Protein AF-A0A2H0YIB4-F1 (afdb_monomer)

Foldseek 3Di:
DDPPDPPDPPDPDDDDDVPFDWDWDDDDPFKTKTWDDDPDPPDIDIDMDGDDPDDPLVVCVCVLPPVCCCVPPDPQKDWDWPDDDPFKTWIWIWGRDDPPDDIDTDIDIDGHDPPVSDDD

Radius of gyration: 16.16 Å; Cα contacts (8 Å, |Δi|>4): 134; chains: 1; bounding box: 48×31×37 Å

Solvent-accessible surface area (ba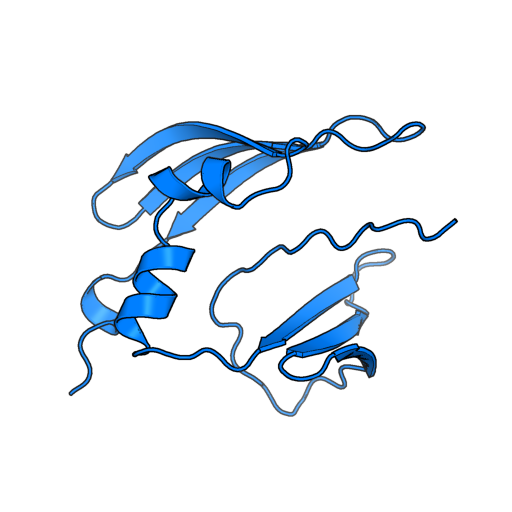ckbone atoms only — not comparable to full-atom values): 7846 Å² total; per-residue (Å²): 138,85,85,85,77,79,82,79,81,82,67,84,84,74,80,88,57,94,84,64,81,63,44,80,77,49,77,55,99,54,35,39,32,32,38,31,81,54,96,48,89,96,46,68,47,76,48,76,50,70,73,72,93,74,54,72,66,59,54,51,48,60,75,69,33,67,88,48,44,71,73,75,43,59,91,45,46,47,78,42,82,75,46,77,60,99,46,36,37,33,31,43,36,40,32,64,41,73,83,93,49,71,63,48,74,48,77,47,78,50,75,50,69,79,68,81,72,61,79,129

Mean predicted aligned error: 10.71 Å

Structure (mmCIF, N/CA/C/O backbone):
data_AF-A0A2H0YIB4-F1
#
_entry.id   AF-A0A2H0YIB4-F1
#
loop_
_atom_site.group_PDB
_atom_site.id
_atom_site.type_symbol
_atom_site.label_atom_id
_atom_site.label_alt_id
_atom_site.label_comp_id
_atom_site.label_asym_id
_atom_site.label_entity_id
_atom_site.label_seq_id
_atom_site.pdbx_PDB_ins_code
_atom_site.Cartn_x
_atom_site.Cartn_y
_atom_site.Cartn_z
_atom_site.occupancy
_atom_site.B_iso_or_equiv
_atom_site.auth_seq_id
_atom_site.auth_comp_id
_atom_site.auth_asym_id
_atom_site.auth_atom_id
_atom_site.pdbx_PDB_model_num
ATOM 1 N N . MET A 1 1 ? 11.746 -17.726 -14.541 1.00 25.94 1 MET A N 1
ATOM 2 C CA . MET A 1 1 ? 12.162 -16.893 -13.395 1.00 25.94 1 MET A CA 1
ATOM 3 C C . MET A 1 1 ? 11.274 -15.654 -13.410 1.00 25.94 1 MET A C 1
ATOM 5 O O . MET A 1 1 ? 11.554 -14.727 -14.155 1.00 25.94 1 MET A O 1
ATOM 9 N N . LEU A 1 2 ? 10.118 -15.712 -12.743 1.00 23.59 2 LEU A N 1
ATOM 10 C CA . LEU A 1 2 ? 9.173 -14.593 -12.669 1.00 23.59 2 LEU A CA 1
ATOM 11 C C . LEU A 1 2 ? 9.612 -13.711 -11.502 1.00 23.59 2 LEU A C 1
ATOM 13 O O . LEU A 1 2 ? 9.502 -14.118 -10.350 1.00 23.59 2 LEU A O 1
ATOM 17 N N . VAL A 1 3 ? 10.178 -12.547 -11.811 1.00 24.47 3 VAL A N 1
ATOM 18 C CA . VAL A 1 3 ? 10.490 -11.532 -10.804 1.00 24.47 3 VAL A CA 1
ATOM 19 C C . VAL A 1 3 ? 9.165 -10.892 -10.403 1.00 24.47 3 VAL A C 1
ATOM 21 O O . VAL A 1 3 ? 8.655 -9.999 -11.074 1.00 24.47 3 VAL A O 1
ATOM 24 N N . SER A 1 4 ? 8.579 -11.421 -9.332 1.00 31.44 4 SER A N 1
ATOM 25 C CA . SER A 1 4 ? 7.496 -10.786 -8.590 1.00 31.44 4 SER A CA 1
ATOM 26 C C . SER A 1 4 ? 8.027 -9.502 -7.959 1.00 31.44 4 SER A C 1
ATOM 28 O O . SER A 1 4 ? 8.624 -9.536 -6.890 1.00 31.44 4 SER A O 1
ATOM 30 N N . LEU A 1 5 ? 7.815 -8.369 -8.623 1.00 28.09 5 LEU A N 1
ATOM 31 C CA . LEU A 1 5 ? 7.972 -7.048 -8.021 1.00 28.09 5 LEU A CA 1
ATOM 32 C C . LEU A 1 5 ? 6.704 -6.232 -8.291 1.00 28.09 5 LEU A C 1
ATOM 34 O O . LEU A 1 5 ? 6.699 -5.260 -9.038 1.00 28.09 5 LEU A O 1
ATOM 38 N N . MET A 1 6 ? 5.589 -6.677 -7.712 1.00 34.59 6 MET A N 1
ATOM 39 C CA . MET A 1 6 ? 4.397 -5.846 -7.582 1.00 34.59 6 MET A CA 1
ATOM 40 C C . MET A 1 6 ? 4.386 -5.263 -6.180 1.00 34.59 6 MET A C 1
ATOM 42 O O . MET A 1 6 ? 3.819 -5.835 -5.252 1.00 34.59 6 MET A O 1
ATOM 46 N N . LEU A 1 7 ? 5.056 -4.122 -6.029 1.00 35.47 7 LEU A N 1
ATOM 47 C CA . LEU A 1 7 ? 4.941 -3.323 -4.824 1.00 35.47 7 LEU A CA 1
ATOM 48 C C . LEU A 1 7 ? 3.559 -2.668 -4.807 1.00 35.47 7 LEU A C 1
ATOM 50 O O . LEU A 1 7 ? 3.289 -1.691 -5.506 1.00 35.47 7 LEU A O 1
ATOM 54 N N . LEU A 1 8 ? 2.662 -3.269 -4.040 1.00 36.72 8 LEU A N 1
ATOM 55 C CA . LEU A 1 8 ? 1.277 -2.860 -3.917 1.00 36.72 8 LEU A CA 1
ATOM 56 C C . LEU A 1 8 ? 1.172 -1.680 -2.937 1.00 36.72 8 LEU A C 1
ATOM 58 O O . LEU A 1 8 ? 0.847 -1.843 -1.765 1.00 36.72 8 LEU A O 1
ATOM 62 N N . LEU A 1 9 ? 1.439 -0.466 -3.421 1.00 37.91 9 LEU A N 1
ATOM 63 C CA . LEU A 1 9 ? 1.022 0.765 -2.744 1.00 37.91 9 LEU A CA 1
ATOM 64 C C . LEU A 1 9 ? -0.499 0.924 -2.913 1.00 37.91 9 LEU A C 1
ATOM 66 O O . LEU A 1 9 ? -0.975 1.693 -3.746 1.00 37.91 9 LEU A O 1
ATOM 70 N N . ILE A 1 10 ? -1.279 0.170 -2.129 1.00 37.03 10 ILE A N 1
ATOM 71 C CA . ILE A 1 10 ? -2.713 0.434 -1.957 1.00 37.03 10 ILE A CA 1
ATOM 72 C C . ILE A 1 10 ? -2.842 1.704 -1.116 1.00 37.03 10 ILE A C 1
ATOM 74 O O . ILE A 1 10 ? -2.875 1.664 0.111 1.00 37.03 10 ILE A O 1
ATOM 78 N N . LEU A 1 11 ? -2.952 2.849 -1.784 1.00 32.56 11 LEU A N 1
ATOM 79 C CA . LEU A 1 11 ? -3.600 4.016 -1.203 1.00 32.56 11 LEU A CA 1
ATOM 80 C C . LEU A 1 11 ? -5.042 4.033 -1.699 1.00 32.56 11 LEU A C 1
ATOM 82 O O . LEU A 1 11 ? -5.327 4.249 -2.877 1.00 32.56 11 LEU A O 1
ATOM 86 N N . CYS A 1 12 ? -5.955 3.749 -0.774 1.00 31.61 12 CYS A N 1
ATOM 87 C CA . CYS A 1 12 ? -7.388 3.840 -0.983 1.00 31.61 12 CYS A CA 1
ATOM 88 C C . CYS A 1 12 ? -7.789 5.178 -1.626 1.00 31.61 12 CYS A C 1
ATOM 90 O O . CYS A 1 12 ? -7.392 6.248 -1.170 1.00 31.61 12 CYS A O 1
ATOM 92 N N . LYS A 1 13 ? -8.679 5.073 -2.622 1.00 29.30 13 LYS A N 1
ATOM 93 C CA . LYS A 1 13 ? -9.392 6.157 -3.314 1.00 29.30 13 LYS A CA 1
ATOM 94 C C . LYS A 1 13 ? -8.490 7.194 -3.992 1.00 29.30 13 LYS A C 1
ATOM 96 O O . LYS A 1 13 ? -8.363 8.328 -3.537 1.00 29.30 13 LYS A O 1
ATOM 101 N N . VAL A 1 14 ? -8.042 6.864 -5.200 1.00 35.25 14 VAL A N 1
ATOM 102 C CA . VAL A 1 14 ? -7.961 7.887 -6.247 1.00 35.25 14 VAL A CA 1
ATOM 103 C C . VAL A 1 14 ? -9.274 7.824 -7.034 1.00 35.25 14 VAL A C 1
ATOM 105 O O . VAL A 1 14 ? -9.605 6.755 -7.546 1.00 35.25 14 VAL A O 1
ATOM 108 N N . PRO A 1 15 ? -10.080 8.900 -7.083 1.00 34.19 15 PRO A N 1
ATOM 109 C CA . PRO A 1 15 ? -11.263 8.923 -7.931 1.00 34.19 15 PRO A CA 1
ATOM 110 C C . PRO A 1 15 ? -10.844 8.694 -9.385 1.00 34.19 15 PRO A C 1
ATOM 112 O O . PRO A 1 15 ? -9.910 9.333 -9.871 1.00 34.19 15 PRO A O 1
ATOM 115 N N . PHE A 1 16 ? -11.540 7.782 -10.065 1.00 40.81 16 PHE A N 1
ATOM 116 C CA . PHE A 1 16 ? -11.520 7.685 -11.519 1.00 40.81 16 PHE A CA 1
ATOM 117 C C . PHE A 1 16 ? -11.933 9.047 -12.076 1.00 40.81 16 PHE A C 1
ATOM 119 O O . PHE A 1 16 ? -13.105 9.413 -12.019 1.00 40.81 16 PHE A O 1
ATOM 126 N N . SER A 1 17 ? -10.968 9.817 -12.575 1.00 41.06 17 SER A N 1
ATOM 127 C CA . SER A 1 17 ? -11.277 10.805 -13.598 1.00 41.06 17 SER A CA 1
ATOM 128 C C . SER A 1 17 ? -11.161 10.062 -14.926 1.00 41.06 17 SER A C 1
ATOM 130 O O . SER A 1 17 ? -10.190 9.343 -15.170 1.00 41.06 17 SER A O 1
ATOM 132 N N . SER A 1 18 ? -12.175 10.201 -15.771 1.00 47.03 18 SER A N 1
ATOM 133 C CA . SER A 1 18 ? -12.218 9.643 -17.125 1.00 47.03 18 SER A CA 1
ATOM 134 C C . SER A 1 18 ? -11.202 10.291 -18.076 1.00 47.03 18 SER A C 1
ATOM 136 O O . SER A 1 18 ? -11.233 10.023 -19.271 1.00 47.03 18 SER A O 1
ATOM 138 N N . GLU A 1 19 ? -10.329 11.164 -17.569 1.00 47.38 19 GLU A N 1
ATOM 139 C CA . GLU A 1 19 ? -9.322 11.884 -18.350 1.00 47.38 19 GLU A CA 1
ATOM 140 C C . GLU A 1 19 ? -7.968 11.161 -18.389 1.00 47.38 19 GLU A C 1
ATOM 142 O O . GLU A 1 19 ? -7.072 11.589 -19.111 1.00 47.38 19 GLU A O 1
ATOM 147 N N . PHE A 1 20 ? -7.798 10.060 -17.648 1.00 56.97 20 PHE A N 1
ATOM 148 C CA . PHE A 1 20 ? -6.537 9.320 -17.603 1.00 56.97 20 PHE A CA 1
ATOM 149 C C . PHE A 1 20 ? -6.641 7.983 -18.341 1.00 56.97 20 PHE A C 1
ATOM 151 O O . PHE A 1 20 ? -7.403 7.097 -17.956 1.00 56.97 20 PHE A O 1
ATOM 158 N N . SER A 1 21 ? -5.833 7.815 -19.388 1.00 66.94 21 SER A N 1
ATOM 159 C CA . SER A 1 21 ? -5.697 6.561 -20.130 1.00 66.94 21 SER A CA 1
ATOM 160 C C . SER A 1 21 ? -4.725 5.620 -19.415 1.00 66.94 21 SER A C 1
ATOM 162 O O . SER A 1 21 ? -3.519 5.651 -19.664 1.00 66.94 21 SER A O 1
ATOM 164 N N . TYR A 1 22 ? -5.248 4.800 -18.505 1.00 77.81 22 TYR A N 1
ATOM 165 C CA . TYR A 1 22 ? -4.501 3.682 -17.932 1.00 77.81 22 TYR A CA 1
ATOM 166 C C . TYR A 1 22 ? -4.449 2.515 -18.925 1.00 77.81 22 TYR A C 1
ATOM 168 O O . TYR A 1 22 ? -5.444 2.207 -19.581 1.00 77.81 22 TYR A O 1
ATOM 176 N N . ALA A 1 23 ? -3.297 1.856 -19.018 1.00 84.00 23 ALA A N 1
ATOM 177 C CA . ALA A 1 23 ? -3.126 0.620 -19.770 1.00 84.00 23 ALA A CA 1
ATOM 178 C C . ALA A 1 23 ? -3.196 -0.581 -18.820 1.00 84.00 23 ALA A C 1
ATOM 180 O O . ALA A 1 23 ? -2.489 -0.614 -17.811 1.00 84.00 23 ALA A O 1
ATOM 181 N N . GLU A 1 24 ? -4.014 -1.577 -19.153 1.00 84.81 24 GLU A N 1
ATOM 182 C CA . GLU A 1 24 ? -4.056 -2.840 -18.417 1.00 84.81 24 GLU A CA 1
ATOM 183 C C . GLU A 1 24 ? -2.745 -3.609 -18.620 1.00 84.81 24 GLU A C 1
ATOM 185 O O . GLU A 1 24 ? -2.300 -3.811 -19.750 1.00 84.81 24 GLU A O 1
ATOM 190 N N . VAL A 1 25 ? -2.125 -4.040 -17.520 1.00 88.12 25 VAL A N 1
ATOM 191 C CA . VAL A 1 25 ? -0.852 -4.783 -17.538 1.00 88.12 25 VAL A CA 1
ATOM 192 C C . VAL A 1 25 ? -0.990 -6.222 -17.063 1.00 88.12 25 VAL A C 1
ATOM 194 O O . VAL A 1 25 ? -0.181 -7.068 -17.438 1.00 88.12 25 VAL A O 1
ATOM 197 N N . LEU A 1 26 ? -1.994 -6.512 -16.234 1.00 81.81 26 LEU A N 1
ATOM 198 C CA . LEU A 1 26 ? -2.248 -7.852 -15.721 1.00 81.81 26 LEU A CA 1
ATOM 199 C C . LEU A 1 26 ? -3.717 -7.992 -15.331 1.00 81.81 26 LEU A C 1
ATOM 201 O O . LEU A 1 26 ? -4.271 -7.131 -14.648 1.00 81.81 26 LEU A O 1
ATOM 205 N N . ARG A 1 27 ? -4.319 -9.120 -15.703 1.00 85.62 27 ARG A N 1
ATOM 206 C CA . ARG A 1 27 ? -5.663 -9.512 -15.286 1.00 85.62 27 ARG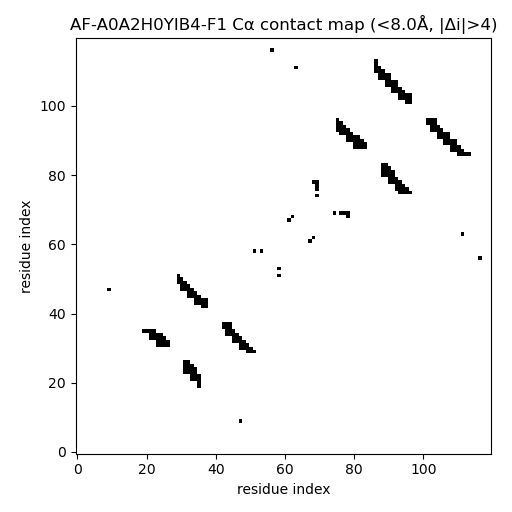 A CA 1
ATOM 207 C C . ARG A 1 27 ? -5.630 -10.908 -14.680 1.00 85.62 27 ARG A C 1
ATOM 209 O O . ARG A 1 27 ? -5.111 -11.845 -15.281 1.00 85.62 27 ARG A O 1
AT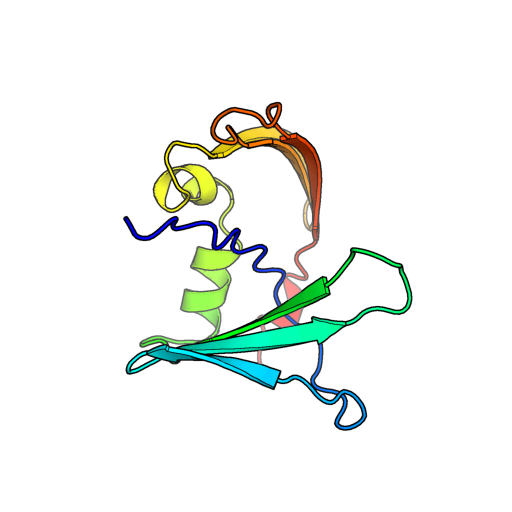OM 216 N N . LEU A 1 28 ? -6.186 -11.013 -13.483 1.00 87.12 28 LEU A N 1
ATOM 217 C CA . LEU A 1 28 ? -6.472 -12.243 -12.756 1.00 87.12 28 LEU A CA 1
ATOM 218 C C . LEU A 1 28 ? -7.998 -12.396 -12.649 1.00 87.12 28 LEU A C 1
ATOM 220 O O . LEU A 1 28 ? -8.747 -11.497 -13.026 1.00 87.12 28 LEU A O 1
ATOM 224 N N . GLU A 1 29 ? -8.471 -13.533 -12.139 1.00 88.00 29 GLU A N 1
ATOM 225 C CA . GLU A 1 29 ? -9.901 -13.882 -12.129 1.00 88.00 29 GLU A CA 1
ATOM 226 C C . GLU A 1 29 ? -10.797 -12.818 -11.467 1.00 88.00 29 GLU A C 1
ATOM 228 O O . GLU A 1 29 ? -11.858 -12.500 -11.994 1.00 88.00 29 GLU A O 1
ATOM 233 N N . ASN A 1 30 ? -10.354 -12.227 -10.356 1.00 85.00 30 ASN A N 1
ATOM 234 C CA . ASN A 1 30 ? -11.106 -11.231 -9.585 1.00 85.00 30 ASN A CA 1
ATOM 235 C C . ASN A 1 30 ? -10.354 -9.902 -9.421 1.00 85.00 30 ASN A C 1
ATOM 237 O O . ASN A 1 30 ? -10.630 -9.150 -8.485 1.00 85.00 30 ASN A O 1
ATOM 241 N N . MET A 1 31 ? -9.347 -9.650 -10.258 1.00 85.62 31 MET A N 1
ATOM 242 C CA . MET A 1 31 ? -8.443 -8.521 -10.073 1.00 85.62 31 MET A CA 1
ATOM 243 C C . MET A 1 31 ? -7.840 -8.061 -11.395 1.00 85.62 31 MET A C 1
ATOM 245 O O . MET A 1 31 ? -7.455 -8.875 -12.229 1.00 85.62 31 MET A O 1
ATOM 249 N N . SER A 1 32 ? -7.713 -6.753 -11.580 1.00 82.56 32 SER A N 1
ATOM 250 C CA . SER A 1 32 ? -7.000 -6.169 -12.713 1.00 82.56 32 SER A CA 1
ATOM 251 C C . SER A 1 32 ? -6.043 -5.084 -12.249 1.00 82.56 32 SER A C 1
ATOM 253 O O . SER A 1 32 ? -6.303 -4.366 -11.283 1.00 82.56 32 SER A O 1
ATOM 255 N N . TYR A 1 33 ? -4.919 -4.987 -12.944 1.00 84.38 33 TYR A N 1
ATOM 256 C CA . TYR A 1 33 ? -3.864 -4.031 -12.678 1.00 84.38 33 TYR A CA 1
ATOM 257 C C . TYR A 1 33 ? -3.640 -3.171 -13.899 1.00 84.38 33 TYR A C 1
ATOM 259 O O . TYR A 1 33 ? -3.513 -3.677 -15.018 1.00 84.38 33 TYR A O 1
ATOM 267 N N . HIS A 1 34 ? -3.520 -1.873 -13.663 1.00 83.56 34 HIS A N 1
ATOM 268 C CA . HIS A 1 34 ? -3.313 -0.906 -14.723 1.00 83.56 34 HIS A CA 1
ATOM 269 C C . HIS A 1 34 ? -2.193 0.057 -14.366 1.00 83.56 34 HIS A C 1
ATOM 271 O O . HIS A 1 34 ? -1.938 0.343 -13.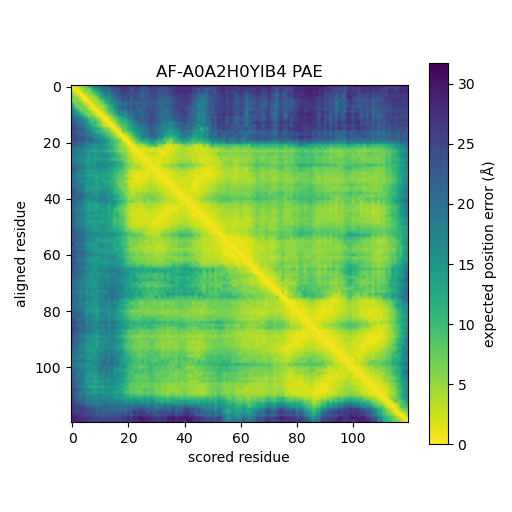193 1.00 83.56 34 HIS A O 1
ATOM 277 N N . ILE A 1 35 ? -1.525 0.560 -15.395 1.00 86.69 35 ILE A N 1
ATOM 278 C CA . ILE A 1 35 ? -0.395 1.474 -15.288 1.00 86.69 35 ILE A CA 1
ATOM 279 C C . ILE A 1 35 ? -0.647 2.715 -16.137 1.00 86.69 35 ILE A C 1
ATOM 281 O O . ILE A 1 35 ? -1.263 2.642 -17.197 1.00 86.69 35 ILE A O 1
ATOM 285 N N . MET A 1 36 ? -0.142 3.857 -15.695 1.00 85.94 36 MET A N 1
ATOM 286 C CA . MET A 1 36 ? -0.034 5.055 -16.520 1.00 85.94 36 MET A CA 1
ATOM 287 C C . MET A 1 36 ? 1.316 5.723 -16.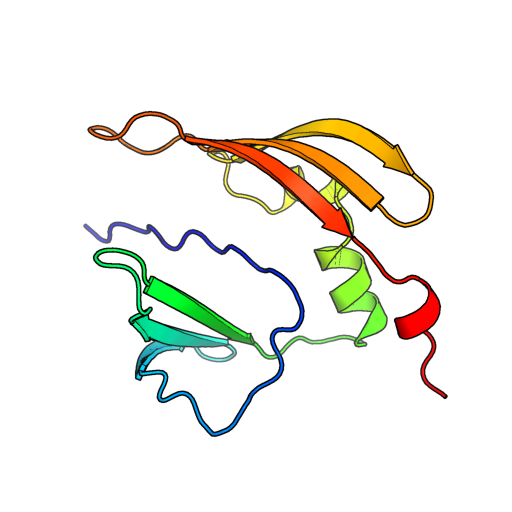286 1.00 85.94 36 MET A C 1
ATOM 289 O O . MET A 1 36 ? 1.877 5.656 -15.186 1.00 85.94 36 MET A O 1
ATOM 293 N N . ASP A 1 37 ? 1.828 6.383 -17.316 1.00 83.62 37 ASP A N 1
ATOM 294 C CA . ASP A 1 37 ? 2.974 7.271 -17.168 1.00 83.62 37 ASP A CA 1
ATOM 295 C C . ASP A 1 37 ? 2.554 8.531 -16.406 1.00 83.62 37 ASP A C 1
ATOM 297 O O . ASP A 1 37 ? 1.414 8.994 -16.520 1.00 83.62 37 ASP A O 1
ATOM 301 N N . THR A 1 38 ? 3.463 9.068 -15.596 1.00 81.25 38 THR A N 1
ATOM 302 C CA . THR A 1 38 ? 3.282 10.388 -14.991 1.00 81.25 38 THR A CA 1
ATOM 303 C C . THR A 1 38 ? 4.027 11.443 -15.807 1.00 81.25 38 THR A C 1
ATOM 305 O O . THR A 1 38 ? 4.764 11.146 -16.746 1.00 81.25 38 THR A O 1
ATOM 308 N N . ASP A 1 39 ? 3.833 12.703 -15.440 1.00 83.56 39 ASP A N 1
ATOM 309 C CA . ASP A 1 39 ? 4.601 13.846 -15.929 1.00 83.56 39 ASP A CA 1
ATOM 310 C C . ASP A 1 39 ? 6.078 13.818 -15.487 1.00 83.56 39 ASP A C 1
ATOM 312 O O . ASP A 1 39 ? 6.905 14.545 -16.039 1.00 83.56 39 ASP A O 1
ATOM 316 N N . GLN A 1 40 ? 6.430 12.967 -14.518 1.00 76.81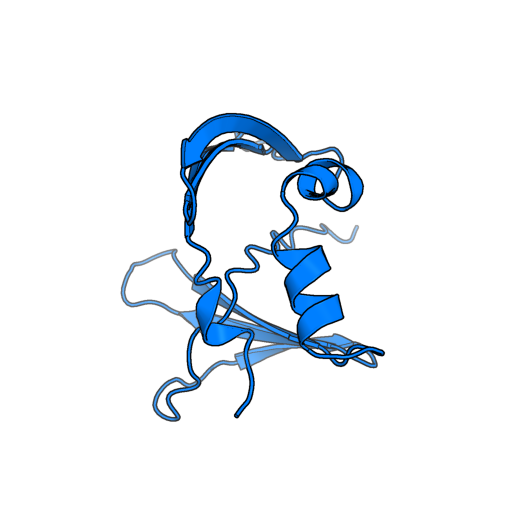 40 GLN A N 1
ATOM 317 C CA . GLN A 1 40 ? 7.789 12.822 -14.009 1.00 76.81 40 GLN A CA 1
ATOM 318 C C . GLN A 1 40 ? 8.514 11.647 -14.685 1.00 76.81 40 GLN A C 1
ATOM 320 O O . GLN A 1 40 ? 8.079 10.499 -14.561 1.00 76.81 40 GLN A O 1
ATOM 325 N N . PRO A 1 41 ? 9.660 11.888 -15.352 1.00 79.12 41 PRO A N 1
ATOM 326 C CA . PRO A 1 41 ? 10.425 10.828 -15.996 1.00 79.12 41 PRO A CA 1
ATOM 327 C C . PRO A 1 41 ? 10.799 9.703 -15.026 1.00 79.12 41 PRO A C 1
ATOM 329 O O . PRO A 1 41 ? 11.336 9.944 -13.948 1.00 79.12 41 PRO A O 1
ATOM 332 N N . GLY A 1 42 ? 10.534 8.460 -15.433 1.00 78.19 42 GLY A N 1
ATOM 333 C CA . GLY A 1 42 ? 10.857 7.265 -14.648 1.00 78.19 42 GLY A CA 1
ATOM 334 C C . GLY A 1 42 ? 9.860 6.935 -13.534 1.00 78.19 42 GLY A C 1
ATOM 335 O O . GLY A 1 42 ? 9.978 5.871 -12.929 1.00 78.19 42 GLY A O 1
ATOM 336 N N . ILE A 1 43 ? 8.855 7.781 -13.294 1.00 80.25 43 ILE A N 1
ATOM 337 C CA . ILE A 1 43 ? 7.781 7.508 -12.342 1.00 80.25 43 ILE A CA 1
ATOM 338 C C . ILE A 1 43 ? 6.543 7.041 -13.105 1.00 80.25 43 ILE A C 1
ATOM 340 O O . ILE A 1 43 ? 6.117 7.633 -14.093 1.00 80.25 43 ILE A O 1
ATOM 344 N N . LYS A 1 44 ? 5.954 5.944 -12.634 1.00 81.44 44 LYS A N 1
ATOM 345 C CA . LYS A 1 44 ? 4.702 5.403 -13.162 1.00 81.44 44 LYS A CA 1
ATOM 346 C C . LYS A 1 44 ? 3.684 5.321 -12.043 1.00 81.44 44 LYS A C 1
ATOM 348 O O . LYS A 1 44 ? 4.035 5.076 -10.888 1.00 81.44 44 LYS A O 1
ATOM 353 N N . LYS A 1 45 ? 2.418 5.510 -12.389 1.00 82.31 45 LYS A N 1
ATOM 354 C CA . LYS A 1 45 ? 1.305 5.343 -11.463 1.00 82.31 45 LYS A CA 1
ATOM 355 C C . LYS A 1 45 ? 0.615 4.021 -11.742 1.00 82.31 45 LYS A C 1
ATOM 357 O O . LYS A 1 45 ? 0.288 3.709 -12.882 1.00 82.31 45 LYS A O 1
ATOM 362 N N . TYR A 1 46 ? 0.385 3.272 -10.675 1.00 82.94 46 TYR A N 1
ATOM 363 C CA . TYR A 1 46 ? -0.255 1.967 -10.709 1.00 82.94 46 TYR A CA 1
ATOM 364 C C . TYR A 1 46 ? -1.628 2.068 -10.055 1.00 82.94 46 TYR A C 1
ATOM 366 O O . TYR A 1 46 ? -1.814 2.817 -9.094 1.00 82.94 46 TYR A O 1
ATOM 374 N N . THR A 1 47 ? -2.584 1.306 -10.567 1.00 81.88 47 THR A N 1
ATOM 375 C CA . THR A 1 47 ? -3.891 1.110 -9.945 1.00 81.88 47 THR A CA 1
ATOM 376 C C . THR A 1 47 ? -4.267 -0.364 -9.993 1.00 81.88 47 THR A C 1
ATOM 378 O O . THR A 1 47 ? -3.828 -1.104 -10.875 1.00 81.88 47 THR A O 1
ATOM 381 N N . MET A 1 48 ? -5.067 -0.784 -9.020 1.00 84.12 48 MET A N 1
ATOM 382 C CA . MET A 1 48 ? -5.600 -2.133 -8.913 1.00 84.12 48 MET A CA 1
ATOM 383 C C . MET A 1 48 ? -7.099 -2.044 -8.650 1.00 84.12 48 MET A C 1
ATOM 385 O O . MET A 1 48 ? -7.534 -1.338 -7.739 1.00 84.12 48 MET A O 1
ATOM 389 N N . GLU A 1 49 ? -7.866 -2.807 -9.412 1.00 82.56 49 GLU A N 1
ATOM 390 C CA . GLU A 1 49 ? -9.274 -3.074 -9.148 1.00 82.56 49 GLU A CA 1
ATOM 391 C C . GLU A 1 49 ? -9.415 -4.529 -8.732 1.00 82.56 49 GLU A C 1
ATOM 393 O O . GLU A 1 49 ? -8.823 -5.405 -9.361 1.00 82.56 49 GLU A O 1
ATOM 398 N N . ALA A 1 50 ? -10.175 -4.793 -7.674 1.00 84.44 50 ALA A N 1
ATOM 399 C CA . ALA A 1 50 ? -10.397 -6.147 -7.197 1.00 84.44 50 ALA A CA 1
ATOM 400 C C . ALA A 1 50 ? -11.804 -6.307 -6.625 1.00 84.44 50 ALA A C 1
ATOM 402 O O . ALA A 1 50 ? -12.293 -5.434 -5.903 1.00 84.44 50 ALA A O 1
ATOM 403 N N . ASP A 1 51 ? -12.407 -7.457 -6.911 1.00 81.62 51 ASP A N 1
ATOM 404 C CA . ASP A 1 51 ? -13.687 -7.859 -6.346 1.00 81.62 51 ASP A CA 1
ATOM 405 C C . ASP A 1 51 ? -13.461 -8.606 -5.030 1.00 81.62 51 ASP A C 1
ATOM 407 O O . ASP A 1 51 ? -12.778 -9.636 -4.969 1.00 81.62 51 ASP A O 1
ATOM 411 N N . PHE A 1 52 ? -14.071 -8.088 -3.964 1.00 78.75 52 PHE A N 1
ATOM 412 C CA . PHE A 1 52 ? -13.988 -8.656 -2.623 1.00 78.75 52 PHE A CA 1
ATOM 413 C C . PHE A 1 52 ? -15.342 -9.187 -2.165 1.00 78.75 52 PHE A C 1
ATOM 415 O O . PHE A 1 52 ? -16.386 -8.572 -2.378 1.00 78.75 52 PHE A O 1
ATOM 422 N N . LYS A 1 53 ? -15.317 -10.316 -1.453 1.00 83.62 53 LYS A N 1
ATOM 423 C CA . LYS A 1 53 ? -16.473 -10.789 -0.687 1.00 83.62 53 LYS A CA 1
ATOM 424 C C . LYS A 1 53 ? -16.495 -10.062 0.658 1.00 83.62 53 LYS A C 1
ATOM 426 O O . LYS A 1 53 ? -15.545 -10.181 1.424 1.00 83.62 53 LYS A O 1
ATOM 431 N N . GLY A 1 54 ? -17.574 -9.342 0.952 1.00 82.69 54 GLY A N 1
ATOM 432 C CA . GLY A 1 54 ? -17.759 -8.635 2.224 1.00 82.69 54 GLY A CA 1
ATOM 433 C C . GLY A 1 54 ? -18.412 -7.270 2.044 1.00 82.69 54 GLY A C 1
ATOM 434 O O . GLY A 1 54 ? -18.659 -6.824 0.923 1.00 82.69 54 GLY A O 1
ATOM 435 N N . THR A 1 55 ? -18.709 -6.598 3.153 1.00 81.88 55 THR A N 1
ATOM 436 C CA . THR A 1 55 ? -19.165 -5.206 3.102 1.00 81.88 55 THR A CA 1
ATOM 437 C C . THR A 1 55 ? -17.982 -4.270 2.879 1.00 81.88 55 THR A C 1
ATOM 439 O O . THR A 1 55 ? -16.843 -4.570 3.245 1.00 81.88 55 THR A O 1
ATOM 442 N N . ARG A 1 56 ? -18.262 -3.085 2.327 1.00 74.00 56 ARG A N 1
ATOM 443 C CA . ARG A 1 56 ? -17.273 -2.006 2.211 1.00 74.00 56 ARG A CA 1
ATOM 444 C C . ARG A 1 56 ? -16.555 -1.755 3.539 1.00 74.00 56 ARG A C 1
ATOM 446 O O . ARG A 1 56 ? -15.340 -1.602 3.544 1.00 74.00 56 ARG A O 1
ATOM 453 N N . ASP A 1 57 ? -17.292 -1.735 4.645 1.00 73.25 57 ASP A N 1
ATOM 454 C CA . ASP A 1 57 ? -16.736 -1.418 5.961 1.00 73.25 57 ASP A CA 1
ATOM 455 C C . ASP A 1 57 ? -15.792 -2.508 6.467 1.00 73.25 57 ASP A C 1
ATOM 457 O O . ASP A 1 57 ? -14.765 -2.191 7.057 1.00 73.25 57 ASP A O 1
ATOM 461 N N . GLN A 1 58 ? -16.086 -3.779 6.183 1.00 74.62 58 GLN A N 1
ATOM 462 C CA . GLN A 1 58 ? -15.184 -4.887 6.504 1.00 74.62 58 GLN A CA 1
ATOM 463 C C . GLN A 1 58 ? -13.880 -4.782 5.709 1.00 74.62 58 GLN A C 1
ATOM 465 O O . GLN A 1 58 ? -12.798 -4.873 6.285 1.00 74.62 58 GLN A O 1
ATOM 470 N N . VAL A 1 59 ? -13.975 -4.530 4.400 1.00 75.69 59 VAL A N 1
ATOM 471 C CA . VAL A 1 59 ? -12.803 -4.402 3.522 1.00 75.69 59 VAL A CA 1
ATOM 472 C C . VAL A 1 59 ? -11.962 -3.184 3.907 1.00 75.69 59 VAL A C 1
ATOM 474 O O . VAL A 1 59 ? -10.753 -3.299 4.097 1.00 75.69 59 VAL A O 1
ATOM 477 N N . CYS A 1 60 ? -12.591 -2.019 4.084 1.00 72.00 60 CYS A N 1
ATOM 478 C CA . CYS A 1 60 ? -11.906 -0.813 4.544 1.00 72.00 60 CYS A CA 1
ATOM 479 C C . CYS A 1 60 ? -11.315 -0.993 5.946 1.00 72.00 60 CYS A C 1
ATOM 481 O O . CYS A 1 60 ? -10.232 -0.480 6.202 1.00 72.00 60 CYS A O 1
ATOM 483 N N . GLY A 1 61 ? -11.999 -1.720 6.831 1.00 71.81 61 GLY A N 1
ATOM 484 C CA . GLY A 1 61 ? -11.506 -2.055 8.161 1.00 71.81 61 GLY A CA 1
ATOM 485 C C . GLY A 1 61 ? -10.179 -2.800 8.096 1.00 71.81 61 GLY A C 1
ATOM 486 O O . GLY A 1 61 ? -9.223 -2.350 8.707 1.00 71.81 61 GLY A O 1
ATOM 487 N N . VAL A 1 62 ? -10.092 -3.863 7.291 1.00 74.38 62 VAL A N 1
ATOM 488 C CA . VAL A 1 62 ? -8.858 -4.652 7.132 1.00 74.38 62 VAL A CA 1
ATOM 489 C C . VAL A 1 62 ? -7.739 -3.841 6.476 1.00 74.38 62 VAL A C 1
ATOM 491 O O . VAL A 1 62 ? -6.616 -3.857 6.964 1.00 74.38 62 VAL A O 1
ATOM 494 N N . ILE A 1 63 ? -8.026 -3.104 5.395 1.00 70.94 63 ILE A N 1
ATOM 495 C CA . ILE A 1 63 ? -6.997 -2.330 4.674 1.00 70.94 63 ILE A CA 1
ATOM 496 C C . ILE A 1 63 ? -6.427 -1.203 5.545 1.00 70.94 63 ILE A C 1
ATOM 498 O O . ILE A 1 63 ? -5.231 -0.923 5.499 1.00 70.94 63 ILE A O 1
ATOM 502 N N . CYS A 1 64 ? -7.276 -0.541 6.332 1.00 68.88 64 CYS A N 1
ATOM 503 C CA . CYS A 1 64 ? -6.860 0.555 7.204 1.00 68.88 64 CYS A CA 1
ATOM 504 C C . CYS A 1 64 ? -6.323 0.078 8.562 1.00 68.88 64 CYS A C 1
ATOM 506 O O . CYS A 1 64 ? -5.850 0.908 9.344 1.00 68.88 64 CYS A O 1
ATOM 508 N N . ASP A 1 65 ? -6.405 -1.218 8.869 1.00 72.25 65 ASP A N 1
ATOM 509 C CA . ASP A 1 65 ? -5.899 -1.761 10.120 1.00 72.25 65 ASP A CA 1
ATOM 510 C C . ASP A 1 65 ? -4.385 -1.958 10.051 1.00 72.25 65 ASP A C 1
ATOM 512 O O . ASP A 1 65 ? -3.853 -2.997 9.654 1.00 72.25 65 ASP A O 1
ATOM 516 N N . TYR A 1 66 ? -3.676 -0.922 10.483 1.00 67.56 66 TYR A N 1
ATOM 517 C CA . TYR A 1 66 ? -2.224 -0.927 10.491 1.00 67.56 66 TYR A CA 1
ATOM 518 C C . TYR A 1 66 ? -1.614 -1.975 11.433 1.00 67.56 66 TYR A C 1
ATOM 520 O O . TYR A 1 66 ? -0.458 -2.336 11.231 1.00 67.56 66 TYR A O 1
ATOM 528 N N . TYR A 1 67 ? -2.333 -2.477 12.446 1.00 67.25 67 TYR A N 1
ATOM 529 C CA . TYR A 1 67 ? -1.803 -3.551 13.294 1.00 67.25 67 TYR A CA 1
ATOM 530 C C . TYR A 1 67 ? -1.654 -4.854 12.512 1.00 67.25 67 TYR A C 1
ATOM 532 O O . TYR A 1 67 ? -0.786 -5.668 12.823 1.00 67.25 67 TYR A O 1
ATOM 540 N N . HIS A 1 68 ? -2.455 -5.014 11.463 1.00 68.38 68 HIS A N 1
ATOM 541 C CA . HIS A 1 68 ? -2.414 -6.162 10.577 1.00 68.38 68 HIS A CA 1
ATOM 542 C C . HIS A 1 68 ? -1.572 -5.929 9.313 1.00 68.38 68 HIS A C 1
ATOM 544 O O . HIS A 1 68 ? -1.392 -6.869 8.538 1.00 68.38 68 HIS A O 1
ATOM 550 N N . LEU A 1 69 ? -0.992 -4.734 9.109 1.00 67.94 69 LEU A N 1
ATOM 551 C CA . LEU A 1 69 ? -0.086 -4.475 7.977 1.00 67.94 69 LEU A CA 1
ATOM 552 C C . LEU A 1 69 ? 1.040 -5.511 7.936 1.00 67.94 69 LEU A C 1
ATOM 554 O O . LEU A 1 69 ? 1.214 -6.174 6.923 1.00 67.94 69 LEU A O 1
ATOM 558 N N . ASN A 1 70 ? 1.729 -5.745 9.054 1.00 65.44 70 ASN A N 1
ATOM 559 C CA . ASN A 1 70 ? 2.826 -6.718 9.111 1.00 65.44 70 ASN A CA 1
ATOM 560 C C . ASN A 1 70 ? 2.350 -8.183 8.996 1.00 65.44 70 ASN A C 1
ATOM 562 O O . ASN A 1 70 ? 3.167 -9.078 8.805 1.00 65.44 70 ASN A O 1
ATOM 566 N N . THR A 1 71 ? 1.048 -8.458 9.135 1.00 70.50 71 THR A N 1
ATOM 567 C CA . THR A 1 71 ? 0.481 -9.809 8.970 1.00 70.50 71 THR A CA 1
ATOM 568 C C . THR A 1 71 ? 0.251 -10.158 7.503 1.00 70.50 71 THR A C 1
ATOM 570 O O . THR A 1 71 ? 0.429 -11.312 7.117 1.00 70.50 71 THR A O 1
ATOM 573 N N . TYR A 1 72 ? -0.166 -9.181 6.698 1.00 69.44 72 TYR A N 1
ATOM 574 C CA . TYR A 1 72 ? -0.542 -9.399 5.298 1.00 69.44 72 TYR A CA 1
ATOM 575 C C . TYR A 1 72 ? 0.501 -8.902 4.301 1.00 69.44 72 TYR A C 1
ATOM 577 O O . TYR A 1 72 ? 0.449 -9.282 3.131 1.00 69.44 72 TYR A O 1
ATOM 585 N N . MET A 1 73 ? 1.425 -8.049 4.739 1.00 69.94 73 MET A N 1
ATOM 586 C CA . MET A 1 73 ? 2.506 -7.577 3.890 1.00 69.94 73 MET A CA 1
ATOM 587 C C . MET A 1 73 ? 3.583 -8.658 3.714 1.00 69.94 73 MET A C 1
ATOM 589 O O . MET A 1 73 ? 3.738 -9.529 4.575 1.00 69.94 73 MET A O 1
ATOM 593 N N . PRO A 1 74 ? 4.316 -8.630 2.586 1.00 70.06 74 PRO A N 1
ATOM 594 C CA . PRO A 1 74 ? 5.437 -9.535 2.351 1.00 70.06 74 PRO A CA 1
ATOM 595 C C . PRO A 1 74 ? 6.463 -9.462 3.492 1.00 70.06 74 PRO A C 1
ATOM 597 O O . PRO A 1 74 ? 6.551 -8.447 4.180 1.00 70.06 74 PRO A O 1
ATOM 600 N N . LYS A 1 75 ? 7.271 -10.513 3.682 1.00 70.31 75 LYS A N 1
ATOM 601 C CA . LYS A 1 75 ? 8.315 -10.543 4.733 1.00 70.31 75 LYS A CA 1
ATOM 602 C C . LYS A 1 75 ? 9.334 -9.414 4.582 1.00 70.31 75 LYS A C 1
ATOM 604 O O . LYS A 1 75 ? 9.986 -9.034 5.545 1.00 70.31 75 LYS A O 1
ATOM 609 N N . GLU A 1 76 ? 9.453 -8.92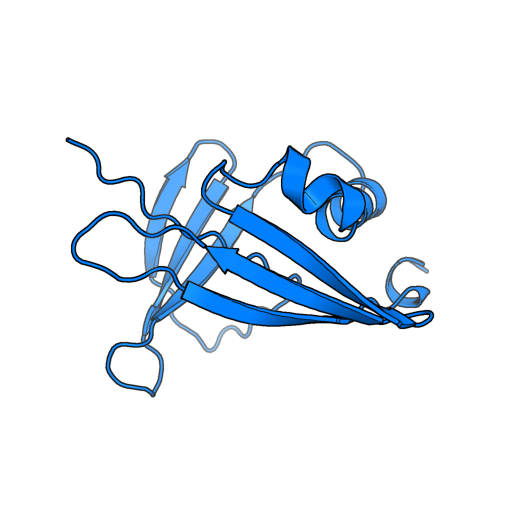1 3.363 1.00 75.44 7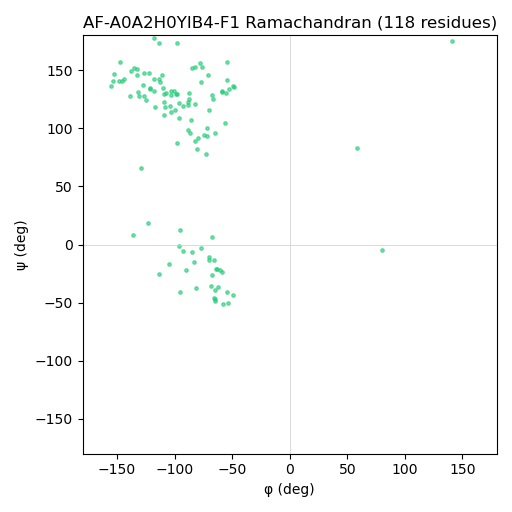6 GLU A N 1
ATOM 610 C CA . GLU A 1 76 ? 10.291 -7.824 2.929 1.00 75.44 76 GLU A CA 1
ATOM 611 C C . GLU A 1 76 ? 9.797 -6.467 3.461 1.00 75.44 76 GLU A C 1
ATOM 613 O O . GLU A 1 76 ? 10.506 -5.477 3.352 1.00 75.44 76 GLU A O 1
ATOM 618 N N . PHE A 1 77 ? 8.595 -6.390 4.041 1.00 81.25 77 PHE A N 1
ATOM 619 C CA . PHE A 1 77 ? 8.019 -5.170 4.599 1.00 81.25 77 PHE A CA 1
ATOM 620 C C . PHE A 1 77 ? 8.092 -5.173 6.130 1.00 81.25 77 PHE A C 1
ATOM 622 O O . PHE A 1 77 ? 7.461 -5.996 6.794 1.00 81.25 77 PHE A O 1
ATOM 629 N N . ASP A 1 78 ? 8.790 -4.191 6.695 1.00 84.62 78 ASP A N 1
ATOM 630 C CA . ASP A 1 78 ? 8.792 -3.905 8.129 1.00 84.62 78 ASP A CA 1
ATOM 631 C C . ASP A 1 78 ? 8.227 -2.507 8.399 1.00 84.62 78 ASP A C 1
ATOM 633 O O . ASP A 1 78 ? 8.464 -1.553 7.650 1.00 84.62 78 ASP A O 1
ATOM 637 N N . SER A 1 79 ? 7.477 -2.361 9.491 1.00 84.75 79 SER A N 1
ATOM 638 C CA . SER A 1 79 ? 6.897 -1.077 9.868 1.00 84.75 79 SER A CA 1
ATOM 639 C C . SER A 1 79 ? 6.853 -0.849 11.374 1.00 84.75 79 SER A C 1
ATOM 641 O O . SER A 1 79 ? 6.570 -1.742 12.174 1.00 84.75 79 SER A O 1
ATOM 643 N N . LYS A 1 80 ? 7.103 0.405 11.766 1.00 87.81 80 LYS A N 1
ATOM 644 C CA . LYS A 1 80 ? 7.069 0.879 13.150 1.00 87.81 80 LYS A CA 1
ATOM 645 C C . LYS A 1 80 ? 6.245 2.153 13.265 1.00 87.81 80 LYS A C 1
ATOM 647 O O . LYS A 1 80 ? 6.526 3.146 12.595 1.00 87.81 80 LYS A O 1
ATOM 652 N N . VAL A 1 81 ? 5.279 2.167 14.180 1.00 89.25 81 VAL A N 1
ATOM 653 C CA . VAL A 1 81 ? 4.518 3.381 14.506 1.00 89.25 81 VAL A CA 1
ATOM 654 C C . VAL A 1 81 ? 5.434 4.409 15.165 1.00 89.25 81 VAL A C 1
ATOM 656 O O . VAL A 1 81 ? 6.074 4.129 16.179 1.00 89.25 81 VAL A O 1
ATOM 659 N N . LEU A 1 82 ? 5.478 5.610 14.593 1.00 90.94 82 LEU A N 1
ATOM 660 C CA . LEU A 1 82 ? 6.167 6.766 15.166 1.00 90.94 82 LEU A CA 1
ATOM 661 C C . LEU A 1 82 ? 5.211 7.655 15.960 1.00 90.94 82 LEU A C 1
ATOM 663 O O . LEU A 1 82 ? 5.571 8.165 17.018 1.00 90.94 82 LEU A O 1
ATOM 667 N N . LYS A 1 83 ? 3.998 7.863 15.436 1.00 90.81 83 LYS A N 1
ATOM 668 C CA . LYS A 1 83 ? 2.975 8.712 16.051 1.00 90.81 83 LYS A CA 1
ATOM 669 C C . LYS A 1 83 ? 1.578 8.256 15.644 1.00 90.81 83 LYS A C 1
ATOM 671 O O . LYS A 1 83 ? 1.377 7.824 14.511 1.00 90.81 83 LYS A O 1
ATOM 676 N N . GLN A 1 84 ? 0.616 8.410 16.548 1.00 88.12 84 GLN A N 1
ATOM 677 C CA . GLN A 1 84 ? -0.789 8.120 16.295 1.00 88.12 84 GLN A CA 1
ATOM 678 C C . GLN A 1 84 ? -1.681 9.189 16.925 1.00 88.12 84 GLN A C 1
ATOM 680 O O . GLN A 1 84 ? -1.582 9.468 18.116 1.00 88.12 84 GLN A O 1
ATOM 685 N N . ASP A 1 85 ? -2.567 9.737 16.101 1.00 86.25 85 ASP A N 1
ATOM 686 C CA . ASP A 1 85 ? -3.633 10.660 16.473 1.00 86.25 85 ASP A CA 1
ATOM 687 C C . ASP A 1 85 ? -4.996 10.011 16.144 1.00 86.25 85 ASP A C 1
ATOM 689 O O . ASP A 1 85 ? -5.069 8.912 15.590 1.00 86.25 85 ASP A O 1
ATOM 693 N N . SER A 1 86 ? -6.104 10.689 16.453 1.00 80.75 86 SER A N 1
ATOM 694 C CA . SER A 1 86 ? -7.462 10.139 16.306 1.00 80.75 86 SER A CA 1
ATOM 695 C C . SER A 1 86 ? -7.879 9.789 14.869 1.00 80.75 86 SER A C 1
ATOM 697 O O . SER A 1 86 ? -8.806 8.994 14.704 1.00 80.75 86 SER A O 1
ATOM 699 N N . ASN A 1 87 ? -7.232 10.372 13.858 1.0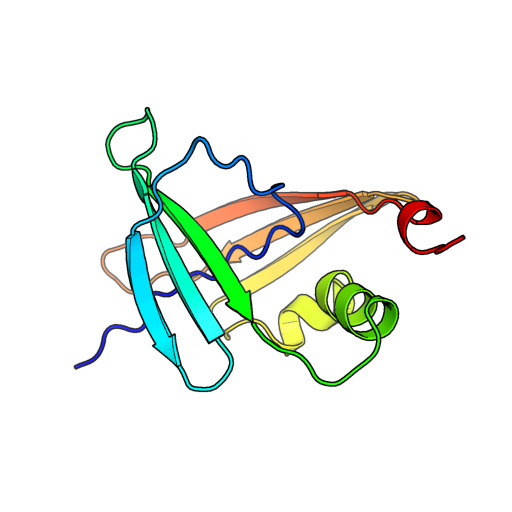0 79.50 87 ASN A N 1
ATOM 700 C CA . ASN A 1 87 ? -7.530 10.224 12.427 1.00 79.50 87 ASN A CA 1
ATOM 701 C C . ASN A 1 87 ? -6.271 10.039 11.558 1.00 79.50 87 ASN A C 1
ATOM 703 O O . ASN A 1 87 ? -6.345 10.097 10.328 1.00 79.50 87 ASN A O 1
ATOM 707 N N . ARG A 1 88 ? -5.102 9.871 12.187 1.00 82.19 88 ARG A N 1
ATOM 708 C CA . ARG A 1 88 ? -3.818 9.833 11.487 1.00 82.19 88 ARG A CA 1
ATOM 709 C C . ARG A 1 88 ? -2.820 8.924 12.181 1.00 82.19 88 ARG A C 1
ATOM 711 O O . ARG A 1 88 ? -2.716 8.935 13.403 1.00 82.19 88 ARG A O 1
ATOM 718 N N . ILE A 1 89 ? -2.048 8.187 11.393 1.00 84.00 89 ILE A N 1
ATOM 719 C CA . ILE A 1 89 ? -0.912 7.387 11.851 1.00 84.00 89 ILE A CA 1
ATOM 720 C C . ILE A 1 89 ? 0.315 7.750 11.014 1.00 84.00 89 ILE A C 1
ATOM 722 O O . ILE A 1 89 ? 0.234 7.897 9.795 1.00 84.00 89 ILE A O 1
ATOM 726 N N . THR A 1 90 ? 1.457 7.887 11.678 1.00 87.00 90 THR A N 1
ATOM 727 C CA . THR A 1 90 ? 2.772 8.021 11.052 1.00 87.00 90 THR A CA 1
ATOM 728 C C . THR A 1 90 ? 3.559 6.741 11.292 1.00 87.00 90 THR A C 1
ATOM 730 O O . THR A 1 90 ? 3.792 6.368 12.444 1.00 87.00 90 THR A O 1
ATOM 733 N N . LEU A 1 91 ? 3.991 6.096 10.213 1.00 87.81 91 LEU A N 1
ATOM 734 C CA . LEU A 1 91 ? 4.800 4.883 10.232 1.00 87.81 91 LEU A CA 1
ATOM 735 C C . LEU A 1 91 ? 6.193 5.179 9.677 1.00 87.81 91 LEU A C 1
ATOM 737 O O . LEU A 1 91 ? 6.328 5.881 8.678 1.00 87.81 91 LEU A O 1
ATOM 741 N N . ASN A 1 92 ? 7.217 4.606 10.297 1.00 89.31 92 ASN A N 1
ATOM 742 C CA . ASN A 1 92 ? 8.490 4.353 9.641 1.00 89.31 92 ASN A CA 1
ATOM 743 C C . ASN A 1 92 ? 8.396 2.991 8.959 1.00 89.31 92 ASN A C 1
ATOM 745 O O . ASN A 1 92 ? 8.064 2.015 9.630 1.00 89.31 92 ASN A O 1
ATOM 749 N N . VAL A 1 93 ? 8.667 2.935 7.663 1.00 88.00 93 VAL A N 1
ATOM 750 C CA . VAL A 1 93 ? 8.551 1.727 6.848 1.00 88.00 93 VAL A CA 1
ATOM 751 C C . VAL A 1 93 ? 9.905 1.423 6.227 1.00 88.00 93 VAL A C 1
ATOM 753 O O . VAL A 1 93 ? 10.552 2.319 5.682 1.00 88.00 93 VAL A O 1
ATOM 756 N N . THR A 1 94 ? 10.308 0.160 6.302 1.00 87.31 94 THR A N 1
ATOM 757 C CA . THR A 1 94 ? 11.463 -0.376 5.583 1.00 87.31 94 THR A CA 1
ATOM 758 C C . THR A 1 94 ? 10.972 -1.455 4.638 1.00 87.31 94 THR A C 1
ATOM 760 O O . THR A 1 94 ? 10.197 -2.322 5.035 1.00 87.31 94 THR A O 1
ATOM 763 N N . LEU A 1 95 ? 11.422 -1.389 3.395 1.00 85.44 95 LEU A N 1
ATOM 764 C CA . LEU A 1 95 ? 11.216 -2.423 2.404 1.00 85.44 95 LEU A CA 1
ATOM 765 C C . LEU A 1 95 ? 12.578 -2.984 1.996 1.00 85.44 95 LEU A C 1
ATOM 767 O O . LEU A 1 95 ? 13.396 -2.251 1.442 1.00 85.44 95 LEU A O 1
ATOM 771 N N . ASP A 1 96 ? 12.779 -4.268 2.252 1.00 84.31 96 ASP A N 1
ATOM 772 C CA . ASP A 1 96 ? 13.900 -5.053 1.745 1.00 84.31 96 ASP A CA 1
ATOM 773 C C . ASP A 1 96 ? 13.715 -5.243 0.233 1.00 84.31 96 ASP A C 1
ATOM 775 O O . ASP A 1 96 ? 12.716 -5.809 -0.227 1.00 84.31 96 ASP A O 1
ATOM 779 N N . ILE A 1 97 ? 14.630 -4.682 -0.559 1.00 79.50 97 ILE A N 1
ATOM 780 C CA . ILE A 1 97 ? 14.589 -4.798 -2.017 1.00 79.50 97 ILE A CA 1
ATOM 781 C C . ILE A 1 97 ? 15.708 -5.750 -2.441 1.00 79.50 97 ILE A C 1
ATOM 783 O O . ILE A 1 97 ? 16.859 -5.544 -2.063 1.00 79.50 97 ILE A O 1
ATOM 787 N N . PRO A 1 98 ? 15.420 -6.760 -3.285 1.00 78.69 98 PRO A N 1
ATOM 788 C CA . PRO A 1 98 ? 16.451 -7.664 -3.770 1.00 78.69 98 PRO A CA 1
ATOM 789 C C . PRO A 1 98 ? 17.631 -6.932 -4.426 1.00 78.69 98 PRO A C 1
ATOM 791 O O . PRO A 1 98 ? 17.452 -5.986 -5.199 1.00 78.69 98 PRO A O 1
ATOM 794 N N . TRP A 1 99 ? 18.841 -7.444 -4.187 1.00 75.12 99 TRP A N 1
ATOM 795 C CA . TRP A 1 99 ? 20.070 -6.985 -4.841 1.00 75.12 99 TRP A CA 1
ATOM 796 C C . TRP A 1 99 ? 19.890 -6.906 -6.375 1.00 75.12 99 TRP A C 1
ATOM 798 O O . TRP A 1 99 ? 19.326 -7.838 -6.961 1.00 75.12 99 TRP A O 1
ATOM 808 N N . PRO A 1 100 ? 20.366 -5.844 -7.061 1.00 84.88 100 PRO A N 1
ATOM 809 C CA . PRO A 1 100 ? 21.371 -4.859 -6.631 1.00 84.88 100 PRO A CA 1
ATOM 810 C C . PRO A 1 100 ? 20.820 -3.566 -6.016 1.00 84.88 100 PRO A C 1
ATOM 812 O O . PRO A 1 100 ? 21.570 -2.600 -5.886 1.00 84.88 100 PRO A O 1
ATOM 815 N N . PHE A 1 101 ? 19.533 -3.508 -5.685 1.00 82.62 101 PHE A N 1
ATOM 816 C CA . PHE A 1 101 ? 18.946 -2.308 -5.099 1.00 82.62 101 PHE A CA 1
ATOM 817 C C . PHE A 1 101 ? 19.203 -2.249 -3.589 1.00 82.62 101 PHE A C 1
ATOM 819 O O . PHE A 1 101 ? 19.395 -3.278 -2.945 1.00 82.62 101 PHE A O 1
ATOM 826 N N . GLU A 1 102 ? 19.238 -1.037 -3.040 1.00 80.94 102 GLU A N 1
ATOM 827 C CA . GLU A 1 102 ? 19.285 -0.822 -1.593 1.00 80.94 102 GLU A CA 1
ATOM 828 C C . GLU A 1 102 ? 17.872 -0.850 -1.004 1.00 80.94 102 GLU A C 1
ATOM 830 O O . GLU A 1 102 ? 16.906 -0.467 -1.673 1.00 80.94 102 GLU A O 1
ATOM 835 N N . ASP A 1 103 ? 17.770 -1.241 0.267 1.00 83.88 103 ASP A N 1
ATOM 836 C CA . ASP A 1 103 ? 16.523 -1.176 1.026 1.00 83.88 103 ASP A CA 1
ATOM 837 C C . ASP A 1 103 ? 15.910 0.223 0.967 1.00 83.88 103 ASP A C 1
ATOM 839 O O . ASP A 1 103 ? 16.562 1.243 1.224 1.00 83.88 103 ASP A O 1
ATOM 843 N N . LEU A 1 104 ? 14.606 0.274 0.720 1.00 85.62 104 LEU A N 1
ATOM 844 C CA . LEU A 1 104 ? 13.865 1.523 0.715 1.00 85.62 104 LEU A CA 1
ATOM 845 C C . LEU A 1 104 ? 13.356 1.828 2.123 1.00 85.62 104 LEU A C 1
ATOM 847 O O . LEU A 1 104 ? 12.546 1.093 2.683 1.00 85.62 104 LEU A O 1
ATOM 851 N N . LYS A 1 105 ? 13.777 2.968 2.674 1.00 88.00 105 LYS A N 1
ATOM 852 C CA . LYS A 1 105 ? 13.272 3.495 3.950 1.00 88.00 105 LYS A CA 1
ATOM 853 C C . LYS A 1 105 ? 12.421 4.728 3.702 1.00 88.00 105 LYS A C 1
ATOM 855 O O . LYS A 1 105 ? 12.852 5.650 3.013 1.00 88.00 105 LYS A O 1
ATOM 860 N N . SER A 1 106 ? 11.217 4.759 4.263 1.00 86.94 106 SER A N 1
ATOM 861 C CA . SER A 1 106 ? 10.271 5.853 4.047 1.00 86.94 106 SER A CA 1
ATOM 862 C C . SER A 1 106 ? 9.394 6.123 5.267 1.00 86.94 106 SER A C 1
ATOM 864 O O . SER A 1 106 ? 9.171 5.254 6.110 1.00 86.94 106 SER A O 1
ATOM 866 N N . ILE A 1 107 ? 8.864 7.344 5.340 1.00 84.69 107 ILE A N 1
ATOM 867 C CA . ILE A 1 107 ? 7.840 7.725 6.310 1.00 84.69 107 ILE A CA 1
ATOM 868 C C . ILE A 1 107 ? 6.484 7.699 5.614 1.00 84.69 107 ILE A C 1
ATOM 870 O O . ILE A 1 107 ? 6.222 8.496 4.714 1.00 84.69 107 ILE A O 1
ATOM 874 N N . LEU A 1 108 ? 5.604 6.809 6.064 1.00 83.50 108 LEU A N 1
ATOM 875 C CA . LEU A 1 108 ? 4.241 6.709 5.561 1.00 83.50 108 LEU A CA 1
ATOM 876 C C . LEU A 1 108 ? 3.281 7.453 6.493 1.00 83.50 108 LEU A C 1
ATOM 878 O O . LEU A 1 108 ? 3.265 7.240 7.707 1.00 83.50 108 LEU A O 1
ATOM 882 N N . LEU A 1 109 ? 2.454 8.320 5.912 1.00 82.75 109 LEU A N 1
ATOM 883 C CA . LEU A 1 109 ? 1.386 9.031 6.609 1.00 82.75 109 LEU A CA 1
ATOM 884 C C . LEU A 1 109 ? 0.037 8.477 6.160 1.00 82.75 109 LEU A C 1
ATOM 886 O O . LEU A 1 109 ? -0.376 8.681 5.021 1.00 82.75 109 LEU A O 1
ATOM 890 N N . ILE A 1 110 ? -0.657 7.801 7.070 1.00 80.88 110 ILE A N 1
ATOM 891 C CA . ILE A 1 110 ? -1.979 7.230 6.823 1.00 80.88 110 ILE A CA 1
ATOM 892 C C . ILE A 1 110 ? -3.010 8.139 7.481 1.00 80.88 110 ILE A C 1
ATOM 894 O O . ILE A 1 110 ? -3.053 8.250 8.706 1.00 80.88 110 ILE A O 1
ATOM 898 N N . ASN A 1 111 ? -3.845 8.783 6.668 1.00 78.62 111 ASN A N 1
ATOM 899 C CA . ASN A 1 111 ? -4.993 9.553 7.139 1.00 78.62 111 ASN A CA 1
ATOM 900 C C . ASN A 1 111 ? -6.264 8.739 6.907 1.00 78.62 111 ASN A C 1
ATOM 902 O O . ASN A 1 111 ? -6.510 8.283 5.791 1.00 78.62 111 ASN A O 1
ATOM 906 N N . TYR A 1 112 ? -7.083 8.592 7.940 1.00 72.19 112 TYR A N 1
ATOM 907 C CA . TYR A 1 112 ? -8.359 7.896 7.860 1.00 72.19 112 TYR A CA 1
ATOM 908 C C . TYR A 1 112 ? -9.475 8.816 8.338 1.00 72.19 112 TYR A C 1
ATOM 910 O O . TYR A 1 112 ? -9.461 9.362 9.440 1.00 72.19 112 TYR A O 1
ATOM 918 N N . ASP A 1 113 ? -10.464 8.990 7.473 1.00 68.25 113 ASP A N 1
ATOM 919 C CA . ASP A 1 113 ? -11.672 9.738 7.774 1.00 68.25 113 ASP A CA 1
ATOM 920 C C . ASP A 1 113 ? -12.692 8.767 8.382 1.00 68.25 113 ASP A C 1
ATOM 922 O O . ASP A 1 113 ? -13.341 8.002 7.661 1.00 68.25 113 ASP A O 1
ATOM 926 N N . LYS A 1 114 ? -12.796 8.762 9.719 1.00 57.62 114 LYS A N 1
ATOM 927 C CA . LYS A 1 114 ? -13.745 7.901 10.448 1.00 57.62 114 LYS A CA 1
ATOM 928 C C . LYS A 1 114 ? -15.202 8.184 10.072 1.00 57.62 114 LYS A C 1
ATOM 930 O O . LYS A 1 114 ? -16.046 7.306 10.240 1.00 57.62 114 LYS A O 1
ATOM 935 N N . ASP A 1 115 ? -15.500 9.368 9.540 1.00 55.38 115 ASP A N 1
ATOM 936 C CA . ASP A 1 115 ? -16.865 9.808 9.265 1.00 55.38 115 ASP A CA 1
ATOM 937 C C . ASP A 1 115 ? -17.334 9.429 7.852 1.00 55.38 115 ASP A C 1
ATOM 939 O O . ASP A 1 115 ? -18.529 9.238 7.629 1.00 55.38 115 ASP A O 1
ATOM 943 N N . LYS A 1 116 ? -16.417 9.181 6.904 1.00 51.53 116 LYS A N 1
ATOM 944 C CA . LYS A 1 116 ? -16.753 8.687 5.548 1.00 51.53 116 LYS A CA 1
ATOM 945 C C . LYS A 1 116 ? -17.091 7.192 5.469 1.00 51.53 116 LYS A C 1
ATOM 947 O O . LYS A 1 116 ? -17.425 6.700 4.381 1.00 51.53 116 LYS A O 1
ATOM 952 N N . GLY A 1 117 ? -17.002 6.472 6.589 1.00 40.75 117 GLY A N 1
ATOM 953 C CA . GLY A 1 117 ? -17.485 5.094 6.752 1.00 40.75 117 GLY A CA 1
ATOM 954 C C . GLY A 1 117 ? -18.979 4.998 7.079 1.00 40.75 117 GLY A C 1
ATOM 955 O O . GLY A 1 117 ? -19.572 3.943 6.911 1.00 40.75 117 GLY A O 1
ATOM 956 N N . LYS A 1 118 ? -19.630 6.096 7.483 1.00 31.70 118 LYS A N 1
ATOM 957 C CA . LYS A 1 118 ? -21.077 6.102 7.718 1.00 31.70 118 LYS A CA 1
ATOM 958 C C . LYS A 1 118 ? -21.793 6.390 6.401 1.00 31.70 118 LYS A C 1
ATOM 960 O O . LYS A 1 118 ? -21.899 7.541 5.983 1.00 31.70 118 LYS A O 1
ATOM 965 N N . ALA A 1 119 ? -22.234 5.339 5.713 1.00 31.61 119 ALA A N 1
ATOM 966 C CA . ALA A 1 119 ? -23.225 5.496 4.655 1.00 31.61 119 ALA A CA 1
ATOM 967 C C . ALA A 1 119 ? -24.490 6.141 5.254 1.00 31.61 119 ALA A C 1
ATOM 969 O O . ALA A 1 119 ? -24.943 5.733 6.325 1.00 31.61 119 ALA A O 1
ATOM 970 N N . ARG A 1 120 ? -24.995 7.185 4.589 1.00 32.34 120 ARG A N 1
ATOM 971 C CA . ARG A 1 120 ? -26.389 7.618 4.733 1.00 32.34 120 ARG A CA 1
ATOM 972 C C . ARG A 1 120 ? -27.311 6.555 4.158 1.00 32.34 120 ARG A C 1
ATOM 974 O O . ARG A 1 120 ? -26.893 5.936 3.154 1.00 32.34 120 ARG A O 1
#

pLDDT: mean 70.73, std 19.34, range [23.59, 90.94]

Sequence (120 aa):
MLVSLMLLLILCKVPFSSEFSYAEVLRLENMSYHIMDTDQPGIKKYTMEADFKGTRDQVCGVICDYYHLNTYMPKEFDSKVLKQDSNRITLNVTLDIPWPFEDLKSILLINYDKDKGKAR

Secondary structure (DSSP, 8-state):
-----------S-----TT--PEEEEEETTEEEEEEE-SSTT-EEEEEEE--SS-HHHHHHHHH-GGGHHHHS-TTEEEEEEEEETTEEEEEEEE---TTSPPEEEEEEEE--TTTT---

Nearest PDB structures (foldseek):
  3qsz-assembly1_A  TM=8.240E-01  e=2.793E-04  Xanthomonas citri
  2pso-assembly3_C  TM=7.430E-01  e=1.847E-03  Homo sapiens
  2pso-assembly1_A  TM=7.320E-01  e=3.837E-03  Homo sapiens
  1ln1-assembly1_A  TM=7.571E-01  e=2.387E-02  Homo sapiens